Protein AF-A0ABD0RHX6-F1 (afdb_monomer_lite)

Foldseek 3Di:
DPPPPPPPLVQAAPVPSPDGQDDAQPPVRDSRHDPVVVVVCVVPQSADPPPRD

Radius of gyration: 13.04 Å; chains: 1; bounding box: 33×17×41 Å

pLDDT: mean 82.43, std 14.45, range [44.19, 95.44]

Secondary structure (DSSP, 8-state):
--------GGGB-TTTSSSBP-EEETTTTEEEE-HHHHHHHHHHT-S-TTT--

InterPro domains:
  IPR001841 Zinc finger, RING-type [PS50089] (13-52)
  IPR001841 Zinc finger, RING-type [SM00184] (13-51)
  IPR013083 Zinc finger, RING/FYVE/PHD-type [G3DSA:3.30.40.10] (1-53)
  IPR045194 E3 ubiquitin-protein ligase MGRN1/RNF157-like [PTHR22996] (3-52)

Organism: Cirrhinus mrigala (NCBI:txid683832)

Structure (mmCIF, N/CA/C/O backbone):
data_AF-A0ABD0RHX6-F1
#
_entry.id   AF-A0ABD0RHX6-F1
#
loop_
_atom_site.group_PDB
_atom_site.id
_atom_site.type_symbol
_atom_site.label_atom_id
_atom_site.label_alt_id
_atom_site.label_comp_id
_atom_site.label_asym_id
_atom_site.label_entity_id
_atom_site.label_seq_id
_atom_site.pdbx_PDB_ins_code
_atom_site.Cartn_x
_atom_site.Cartn_y
_atom_site.Cartn_z
_atom_site.occupancy
_atom_site.B_iso_or_equiv
_atom_site.auth_seq_id
_atom_site.auth_comp_id
_atom_site.auth_asym_id
_atom_site.auth_atom_id
_atom_site.pdbx_PDB_model_num
ATOM 1 N N . PRO A 1 1 ? 27.092 -3.474 -27.837 1.00 44.19 1 PRO A N 1
ATOM 2 C CA . PRO A 1 1 ? 26.288 -4.261 -26.879 1.00 44.19 1 PRO A CA 1
ATOM 3 C C . PRO A 1 1 ? 25.844 -3.331 -25.753 1.00 44.19 1 PRO A C 1
ATOM 5 O O . PRO A 1 1 ? 26.598 -3.070 -24.824 1.00 44.19 1 PRO A O 1
ATOM 8 N N . SER A 1 2 ? 24.692 -2.698 -25.956 1.00 50.56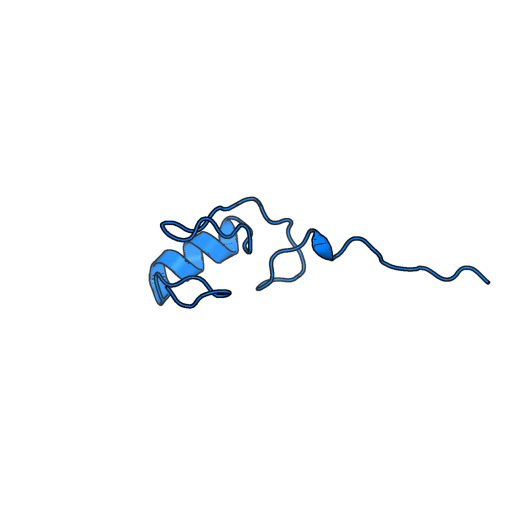 2 SER A N 1
ATOM 9 C CA . SER A 1 2 ? 24.052 -1.860 -24.948 1.00 50.56 2 SER A CA 1
ATOM 10 C C . SER A 1 2 ? 23.334 -2.812 -24.001 1.00 50.56 2 SER A C 1
ATOM 12 O O . SER A 1 2 ? 22.167 -3.126 -24.209 1.00 50.56 2 SER A O 1
ATOM 14 N N . ASP A 1 3 ? 24.072 -3.379 -23.053 1.00 54.56 3 ASP A N 1
ATOM 15 C CA . ASP A 1 3 ? 23.462 -4.136 -21.971 1.00 54.56 3 ASP A CA 1
ATOM 16 C C . ASP A 1 3 ? 22.846 -3.099 -21.026 1.00 54.56 3 ASP A C 1
ATOM 18 O O . ASP A 1 3 ? 23.528 -2.496 -20.197 1.00 54.56 3 ASP A O 1
ATOM 22 N N . ASP A 1 4 ? 21.561 -2.815 -21.257 1.00 53.81 4 ASP A N 1
ATOM 23 C CA . ASP A 1 4 ? 20.655 -2.110 -20.352 1.00 53.81 4 ASP A CA 1
ATOM 24 C C . ASP A 1 4 ? 20.569 -2.891 -19.028 1.00 53.81 4 ASP A C 1
ATOM 26 O O . ASP A 1 4 ? 19.591 -3.581 -18.736 1.00 53.81 4 ASP A O 1
ATOM 30 N N . GLU A 1 5 ? 21.624 -2.830 -18.215 1.00 55.84 5 GLU A N 1
ATOM 31 C CA . GLU A 1 5 ? 21.605 -3.345 -16.852 1.00 55.84 5 GLU A CA 1
ATOM 32 C C . GLU A 1 5 ? 20.817 -2.365 -15.984 1.00 55.84 5 GLU A C 1
ATOM 34 O O . GLU A 1 5 ? 21.342 -1.455 -15.344 1.00 55.84 5 GLU A O 1
ATOM 39 N N . ASN A 1 6 ? 19.504 -2.570 -16.039 1.00 54.03 6 ASN A N 1
ATOM 40 C CA . ASN A 1 6 ? 18.439 -2.076 -15.183 1.00 54.03 6 ASN A CA 1
ATOM 41 C C . ASN A 1 6 ? 18.768 -2.284 -13.688 1.00 54.03 6 ASN A C 1
ATOM 43 O O . ASN A 1 6 ? 18.224 -3.163 -13.020 1.00 54.03 6 ASN A O 1
ATOM 47 N N . SER A 1 7 ? 19.720 -1.509 -13.172 1.00 55.03 7 SER A N 1
ATOM 48 C CA . SER A 1 7 ? 20.353 -1.753 -11.876 1.00 55.03 7 SER A CA 1
ATOM 49 C C . SER A 1 7 ? 19.738 -0.950 -10.720 1.00 55.03 7 SER A C 1
ATOM 51 O O . SER A 1 7 ? 20.355 -0.873 -9.658 1.00 55.03 7 SER A O 1
ATOM 53 N N . ASP A 1 8 ? 18.533 -0.381 -10.871 1.00 54.47 8 ASP A N 1
ATOM 54 C CA . ASP A 1 8 ? 17.962 0.515 -9.846 1.00 54.47 8 ASP A CA 1
ATOM 55 C C . ASP A 1 8 ? 16.493 0.264 -9.444 1.00 54.47 8 ASP A C 1
ATOM 57 O O . ASP A 1 8 ? 15.919 1.024 -8.662 1.00 54.47 8 ASP A O 1
ATOM 61 N N . ASN A 1 9 ? 15.892 -0.871 -9.831 1.00 59.88 9 ASN A N 1
ATOM 62 C CA . ASN A 1 9 ? 14.608 -1.328 -9.248 1.00 59.88 9 ASN A CA 1
ATOM 63 C C . ASN A 1 9 ? 14.739 -1.668 -7.753 1.00 59.88 9 ASN A C 1
ATOM 65 O O . ASN A 1 9 ? 13.752 -1.837 -7.034 1.00 59.88 9 ASN A O 1
ATOM 69 N N . SER A 1 10 ? 15.973 -1.657 -7.243 1.00 70.19 10 SER A N 1
ATOM 70 C CA . SER A 1 10 ? 16.270 -1.562 -5.824 1.00 70.19 10 SER A CA 1
ATOM 71 C C . SER A 1 10 ? 15.553 -0.4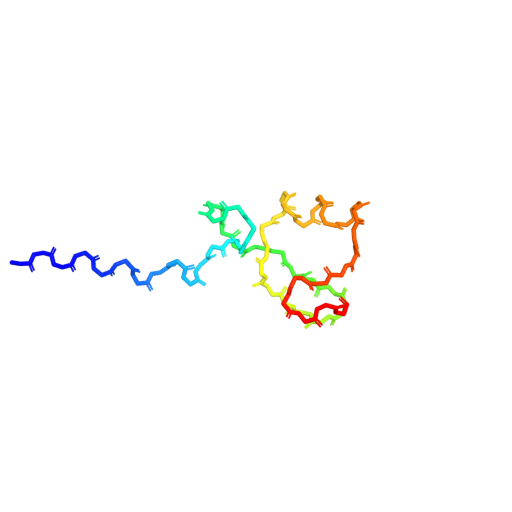05 -5.151 1.00 70.19 10 SER A C 1
ATOM 73 O O . SER A 1 10 ? 15.488 -0.518 -3.944 1.00 70.19 10 SER A O 1
ATOM 75 N N . ASN A 1 11 ? 15.050 0.616 -5.889 1.00 84.50 11 ASN A N 1
ATOM 76 C CA . ASN A 1 11 ? 14.161 1.794 -5.661 1.00 84.50 11 ASN A CA 1
ATOM 77 C C . ASN A 1 11 ? 12.647 1.618 -5.380 1.00 84.50 11 ASN A C 1
ATOM 79 O O . ASN A 1 11 ? 12.017 2.415 -4.673 1.00 84.50 11 ASN A O 1
ATOM 83 N N . GLU A 1 12 ? 12.044 0.574 -5.938 1.00 93.12 12 GLU A N 1
ATOM 84 C CA . GLU A 1 12 ? 10.594 0.527 -6.133 1.00 93.12 12 GLU A CA 1
ATOM 85 C C . GLU A 1 12 ? 9.817 -0.204 -5.036 1.00 93.12 12 GLU A C 1
ATOM 87 O O . GLU A 1 12 ? 10.322 -1.067 -4.309 1.00 93.12 12 GLU A O 1
ATOM 92 N N . CYS A 1 13 ? 8.550 0.166 -4.895 1.00 93.19 13 CYS A N 1
ATOM 93 C CA . CYS A 1 13 ? 7.606 -0.477 -4.006 1.00 93.19 13 CYS A CA 1
ATOM 94 C C . CYS A 1 13 ? 7.463 -1.951 -4.364 1.00 93.19 13 CYS A C 1
ATOM 96 O O . CYS A 1 13 ? 7.089 -2.294 -5.479 1.00 93.19 13 CYS A O 1
ATOM 98 N N . VAL A 1 14 ? 7.655 -2.827 -3.378 1.00 91.06 14 VAL A N 1
ATOM 99 C CA . VAL A 1 14 ? 7.602 -4.284 -3.583 1.00 91.06 14 VAL A CA 1
ATOM 100 C C . VAL A 1 14 ? 6.197 -4.814 -3.901 1.00 91.06 14 VAL A C 1
ATOM 102 O O . VAL A 1 14 ? 6.038 -6.002 -4.155 1.00 91.06 14 VAL A O 1
ATOM 105 N N . VAL A 1 15 ? 5.173 -3.954 -3.835 1.00 90.62 15 VAL A N 1
ATOM 106 C CA . VAL A 1 15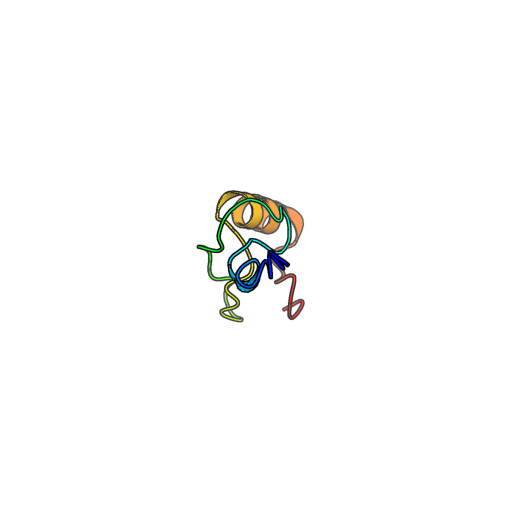 ? 3.772 -4.300 -4.111 1.00 90.62 15 VAL A CA 1
ATOM 107 C C . VAL A 1 15 ? 3.368 -3.869 -5.516 1.00 90.62 15 VAL A C 1
ATOM 109 O O . VAL A 1 15 ? 2.896 -4.706 -6.277 1.00 90.62 15 VAL A O 1
ATOM 112 N N . CYS A 1 16 ? 3.542 -2.590 -5.870 1.00 93.06 16 CYS A N 1
ATOM 113 C CA . CYS A 1 16 ? 3.141 -2.094 -7.190 1.00 93.06 16 CYS A CA 1
ATOM 114 C C . CYS A 1 16 ? 4.251 -2.151 -8.245 1.00 93.06 16 CYS A C 1
ATOM 116 O O . CYS A 1 16 ? 3.927 -2.081 -9.425 1.00 93.06 16 CYS A O 1
ATOM 118 N N . LEU A 1 17 ? 5.525 -2.267 -7.840 1.00 90.88 17 LEU A N 1
ATOM 119 C CA . LEU A 1 17 ? 6.702 -2.264 -8.724 1.00 90.88 17 LEU A CA 1
ATOM 120 C C . LEU A 1 17 ? 6.697 -1.096 -9.730 1.00 90.88 17 LEU A C 1
ATOM 122 O O . LEU A 1 17 ? 7.117 -1.251 -10.869 1.00 90.88 17 LEU A O 1
ATOM 126 N N . SER A 1 18 ? 6.142 0.048 -9.321 1.00 91.19 18 SER A N 1
ATOM 127 C CA . SER A 1 18 ? 5.935 1.217 -10.184 1.00 91.19 18 SER A CA 1
ATOM 128 C C . SER A 1 18 ? 6.361 2.498 -9.481 1.00 91.19 18 SER A C 1
ATOM 130 O O . SER A 1 18 ? 7.100 3.301 -10.038 1.00 91.19 18 SER A O 1
ATOM 132 N N . ASP A 1 19 ? 5.904 2.696 -8.244 1.00 93.50 19 ASP A N 1
ATOM 133 C CA . ASP A 1 19 ? 6.271 3.868 -7.454 1.00 93.50 19 ASP A CA 1
ATOM 134 C C . ASP A 1 19 ? 7.505 3.601 -6.599 1.00 93.50 19 ASP A C 1
ATOM 136 O O . ASP A 1 19 ? 7.763 2.473 -6.170 1.00 93.50 19 ASP A O 1
ATOM 140 N N . LEU A 1 20 ? 8.232 4.667 -6.275 1.00 92.88 20 LEU A N 1
ATOM 141 C CA . LEU A 1 20 ? 9.346 4.608 -5.338 1.00 92.88 20 LEU A CA 1
ATOM 142 C C . LEU A 1 20 ? 8.862 4.385 -3.906 1.00 92.88 20 LEU A C 1
ATOM 144 O O . LEU A 1 20 ? 7.760 4.770 -3.512 1.00 92.88 20 LEU A O 1
ATOM 148 N N . ARG A 1 21 ? 9.724 3.776 -3.098 1.00 93.69 21 ARG A N 1
ATOM 149 C CA . ARG A 1 21 ? 9.435 3.581 -1.678 1.00 93.69 21 ARG A CA 1
ATOM 150 C C . ARG A 1 21 ? 9.703 4.857 -0.904 1.00 93.69 21 ARG A C 1
ATOM 152 O O . ARG A 1 21 ? 10.839 5.314 -0.818 1.00 93.69 21 ARG A O 1
ATOM 159 N N . ASP A 1 22 ? 8.662 5.365 -0.274 1.00 94.38 22 ASP A N 1
ATOM 160 C CA . ASP A 1 22 ? 8.679 6.590 0.524 1.00 94.38 22 ASP A CA 1
ATOM 161 C C . ASP A 1 22 ? 8.093 6.381 1.929 1.00 94.38 22 ASP A C 1
ATOM 163 O O . ASP A 1 22 ? 8.122 7.287 2.761 1.00 94.38 22 ASP A O 1
ATOM 167 N 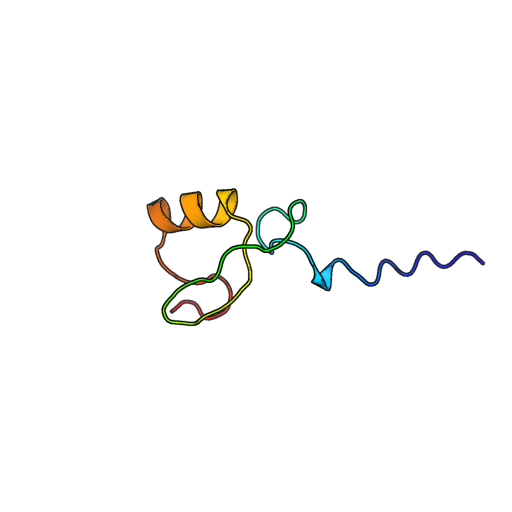N . THR A 1 23 ? 7.587 5.177 2.217 1.00 92.56 23 THR A N 1
ATOM 168 C CA . THR A 1 23 ? 6.844 4.899 3.442 1.00 92.56 23 THR A CA 1
ATOM 169 C C . THR A 1 23 ? 7.543 3.870 4.326 1.00 92.56 23 THR A C 1
ATOM 171 O O . THR A 1 23 ? 7.792 2.726 3.934 1.00 92.56 23 THR A O 1
ATOM 174 N N . LEU A 1 24 ? 7.832 4.277 5.565 1.00 91.19 24 LEU A N 1
ATOM 175 C CA . LEU A 1 24 ? 8.403 3.427 6.610 1.00 91.19 24 LEU A CA 1
ATOM 176 C C . LEU A 1 24 ? 7.303 2.708 7.398 1.00 91.19 24 LEU A C 1
ATOM 178 O O . LEU A 1 24 ? 6.469 3.346 8.039 1.00 91.19 24 LEU A O 1
ATOM 182 N N . ILE A 1 25 ? 7.351 1.376 7.423 1.00 89.00 25 ILE A N 1
ATOM 183 C CA . ILE A 1 25 ? 6.441 0.560 8.239 1.00 89.00 25 ILE A CA 1
ATOM 184 C C . ILE A 1 25 ? 6.945 0.502 9.681 1.00 89.00 25 ILE A C 1
ATOM 186 O O . ILE A 1 25 ? 8.091 0.130 9.913 1.00 89.00 25 ILE A O 1
ATOM 190 N N . LEU A 1 26 ? 6.105 0.831 10.663 1.00 88.38 26 LEU A N 1
ATOM 191 C CA . LEU A 1 26 ? 6.429 0.718 12.089 1.00 88.38 26 LEU A CA 1
ATOM 192 C C . LEU A 1 26 ? 5.700 -0.474 12.722 1.00 88.38 26 LEU A C 1
ATOM 194 O O . LEU A 1 26 ? 4.554 -0.722 12.356 1.00 88.38 26 LEU A O 1
ATOM 198 N N . PRO A 1 27 ? 6.335 -1.190 13.674 1.00 87.69 27 PRO A N 1
ATOM 199 C CA . PRO A 1 27 ? 7.592 -0.850 14.363 1.00 87.69 27 PRO A CA 1
ATOM 200 C C . PRO A 1 27 ? 8.886 -1.289 13.651 1.00 87.69 27 PRO A C 1
ATOM 202 O O . PRO A 1 27 ? 9.967 -0.869 14.058 1.00 87.69 27 PRO A O 1
ATOM 205 N N . CYS A 1 28 ? 8.810 -2.107 12.599 1.00 92.62 28 CYS A N 1
ATOM 206 C CA . CYS A 1 28 ? 9.982 -2.766 12.006 1.00 92.62 28 CYS A CA 1
ATOM 207 C C . CYS A 1 28 ? 10.924 -1.855 11.191 1.00 92.62 28 CYS A C 1
ATOM 209 O O . CYS A 1 28 ? 12.032 -2.267 10.868 1.00 92.62 28 CYS A O 1
ATOM 211 N N . ARG A 1 29 ? 10.496 -0.634 10.847 1.00 91.00 29 ARG A N 1
ATOM 212 C CA . ARG A 1 29 ? 11.219 0.377 10.048 1.00 91.00 29 ARG A CA 1
ATOM 213 C C . ARG A 1 29 ? 11.657 -0.094 8.657 1.00 91.00 29 ARG A C 1
ATOM 215 O O . ARG A 1 29 ? 12.677 0.356 8.145 1.00 91.00 29 ARG A O 1
ATOM 222 N N . HIS A 1 30 ? 10.877 -0.959 8.013 1.00 92.81 30 HIS A N 1
ATOM 223 C CA . HIS A 1 30 ? 11.161 -1.362 6.634 1.00 92.81 30 HIS A CA 1
ATOM 224 C C . HIS A 1 30 ? 10.586 -0.343 5.651 1.00 92.81 30 HIS A C 1
ATOM 226 O O . HIS A 1 30 ? 9.375 -0.115 5.622 1.00 92.81 30 HIS A O 1
ATOM 232 N N . LEU A 1 31 ? 11.460 0.226 4.822 1.00 92.00 31 LEU A N 1
ATOM 233 C CA . LEU A 1 31 ? 11.097 1.048 3.674 1.00 92.00 31 LEU A CA 1
ATOM 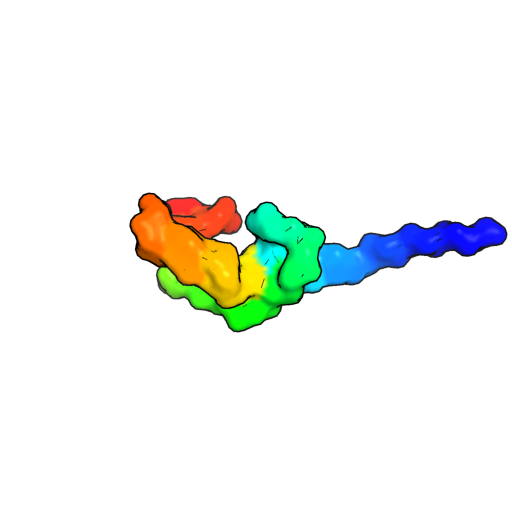234 C C . LEU A 1 31 ? 10.900 0.118 2.474 1.00 92.00 31 LEU A C 1
ATOM 236 O O . LEU A 1 31 ? 11.840 -0.149 1.733 1.00 92.00 31 LEU A O 1
ATOM 240 N N . CYS A 1 32 ? 9.699 -0.446 2.349 1.00 91.69 32 CYS A N 1
ATOM 241 C CA . CYS A 1 32 ? 9.354 -1.435 1.316 1.00 91.69 32 CYS A CA 1
ATOM 242 C C . CYS A 1 32 ? 8.176 -1.004 0.426 1.00 91.69 32 CYS A C 1
ATOM 244 O O . CYS A 1 32 ? 7.942 -1.622 -0.612 1.00 91.69 32 CYS A O 1
ATOM 246 N N . LEU A 1 33 ? 7.457 0.065 0.788 1.00 93.12 33 LEU A N 1
ATOM 247 C CA . LEU A 1 33 ? 6.220 0.483 0.125 1.00 93.12 33 LEU A CA 1
ATOM 248 C C . LEU A 1 33 ? 6.238 1.952 -0.288 1.00 93.12 33 LEU A C 1
ATOM 250 O O . LEU A 1 33 ? 6.896 2.773 0.354 1.00 93.12 33 LEU A O 1
ATOM 254 N N . CYS A 1 34 ? 5.467 2.258 -1.331 1.00 95.44 34 CYS A N 1
ATOM 255 C CA . CYS A 1 34 ? 4.991 3.609 -1.594 1.00 95.44 34 CYS A CA 1
ATOM 256 C C . CYS A 1 34 ? 3.786 3.939 -0.696 1.00 95.44 34 CYS A C 1
ATOM 258 O O . CYS A 1 34 ? 3.126 3.036 -0.166 1.00 95.44 34 CYS A O 1
ATOM 260 N N . ASN A 1 35 ? 3.472 5.225 -0.576 1.00 94.44 35 ASN A N 1
ATOM 261 C CA . ASN A 1 35 ? 2.391 5.756 0.248 1.00 94.44 35 ASN A CA 1
ATOM 262 C C . ASN A 1 35 ? 1.036 5.087 -0.045 1.00 94.44 35 ASN A C 1
ATOM 264 O O . ASN A 1 35 ? 0.398 4.554 0.861 1.00 94.44 35 ASN A O 1
ATOM 268 N N . SER A 1 36 ? 0.657 4.967 -1.320 1.00 94.19 36 SER A N 1
ATOM 269 C CA . SER A 1 36 ? -0.624 4.366 -1.723 1.00 94.19 36 SER A CA 1
ATOM 270 C C . SER A 1 36 ? -0.752 2.886 -1.341 1.00 94.19 36 SER A C 1
ATOM 272 O O . SER A 1 36 ? -1.812 2.430 -0.893 1.00 94.19 36 SER A O 1
ATOM 274 N N . CYS A 1 37 ? 0.333 2.118 -1.483 1.00 93.50 37 CYS A N 1
ATOM 275 C CA . CYS A 1 37 ? 0.352 0.717 -1.065 1.00 93.50 37 CYS A CA 1
ATOM 276 C C . CYS A 1 37 ? 0.352 0.587 0.463 1.00 93.50 37 CYS A C 1
ATOM 278 O O . CYS A 1 37 ? -0.279 -0.324 1.000 1.00 93.50 37 CYS A O 1
ATOM 280 N N . ALA A 1 38 ? 1.029 1.494 1.170 1.00 92.44 38 ALA A N 1
ATOM 281 C CA . ALA A 1 38 ? 1.055 1.510 2.626 1.00 92.44 38 ALA A CA 1
ATOM 282 C C . ALA A 1 38 ? -0.312 1.858 3.236 1.00 92.44 38 ALA A C 1
ATOM 284 O O . ALA A 1 38 ? -0.721 1.202 4.195 1.00 92.44 38 ALA A O 1
ATOM 285 N N . ASP A 1 39 ? -1.047 2.811 2.657 1.00 90.88 39 ASP A N 1
ATOM 286 C CA . ASP A 1 39 ? -2.420 3.121 3.069 1.00 90.88 39 ASP A CA 1
ATOM 287 C C . ASP A 1 39 ? -3.326 1.899 2.912 1.00 90.88 39 ASP A C 1
ATOM 289 O O . ASP A 1 39 ? -4.008 1.496 3.853 1.00 90.88 39 ASP A O 1
ATOM 293 N N . THR A 1 40 ? -3.266 1.227 1.760 1.00 89.81 40 THR A N 1
ATOM 294 C CA . THR A 1 40 ? -4.036 -0.006 1.527 1.00 89.81 40 THR A CA 1
ATOM 295 C C . THR A 1 40 ? -3.687 -1.091 2.552 1.00 89.81 40 THR A C 1
ATOM 297 O O . THR A 1 40 ? -4.576 -1.726 3.126 1.00 89.81 40 THR A O 1
ATOM 300 N N . LEU A 1 41 ? -2.394 -1.275 2.836 1.00 86.88 41 LEU A N 1
ATOM 301 C CA . LEU A 1 41 ? -1.905 -2.260 3.799 1.00 86.88 41 LEU A CA 1
ATOM 302 C C . LEU A 1 41 ? -2.378 -1.968 5.232 1.00 86.88 41 LEU A C 1
ATOM 304 O O . LEU A 1 41 ? -2.731 -2.898 5.963 1.00 86.88 41 LEU A O 1
ATOM 308 N N . ARG A 1 42 ? -2.429 -0.689 5.621 1.00 83.31 42 ARG A N 1
ATOM 309 C CA . ARG A 1 42 ? -2.946 -0.232 6.920 1.00 83.31 42 ARG A CA 1
ATOM 310 C C . ARG A 1 42 ? -4.413 -0.618 7.124 1.00 83.31 42 ARG A C 1
ATOM 312 O O . ARG A 1 42 ? -4.814 -0.924 8.241 1.00 83.31 42 ARG A O 1
ATOM 319 N N . TYR A 1 43 ? -5.220 -0.625 6.066 1.00 78.19 43 TYR A N 1
ATOM 320 C CA . TYR A 1 43 ? -6.625 -1.030 6.170 1.00 78.19 43 TYR A CA 1
ATOM 321 C C . TYR A 1 43 ? -6.830 -2.550 6.124 1.00 78.19 43 TYR A C 1
ATOM 323 O O . TYR A 1 43 ? -7.831 -3.033 6.645 1.00 78.19 43 TYR A O 1
ATOM 331 N N . GLN A 1 44 ? -5.911 -3.305 5.511 1.00 79.56 44 GLN A N 1
ATOM 332 C CA . GLN A 1 44 ? -6.091 -4.743 5.280 1.00 79.56 44 GLN A CA 1
ATOM 333 C C . GLN A 1 44 ? -5.395 -5.642 6.302 1.00 79.56 44 GLN A C 1
ATOM 335 O O . GLN A 1 44 ? -5.988 -6.625 6.739 1.00 79.56 44 GLN A O 1
ATOM 340 N N . ALA A 1 45 ? -4.133 -5.364 6.634 1.00 70.00 45 ALA A N 1
ATOM 341 C CA . ALA A 1 45 ? -3.293 -6.369 7.280 1.00 70.00 45 ALA A CA 1
ATOM 342 C C . ALA A 1 45 ? -2.386 -5.845 8.391 1.00 70.00 45 ALA A C 1
ATOM 344 O O . ALA A 1 45 ? -1.914 -6.678 9.145 1.00 70.00 45 ALA A O 1
ATOM 345 N N . ASN A 1 46 ? -2.133 -4.535 8.519 1.00 71.94 46 ASN A N 1
ATOM 346 C CA . ASN A 1 46 ? -1.248 -3.919 9.533 1.00 71.94 46 ASN A CA 1
ATOM 347 C C . ASN A 1 46 ? 0.168 -4.524 9.704 1.00 71.94 46 ASN A C 1
ATOM 349 O O . ASN A 1 46 ? 0.931 -4.020 10.523 1.00 71.94 46 ASN A O 1
ATOM 353 N N . ASN A 1 47 ? 0.546 -5.529 8.913 1.00 82.25 47 ASN A N 1
ATOM 354 C C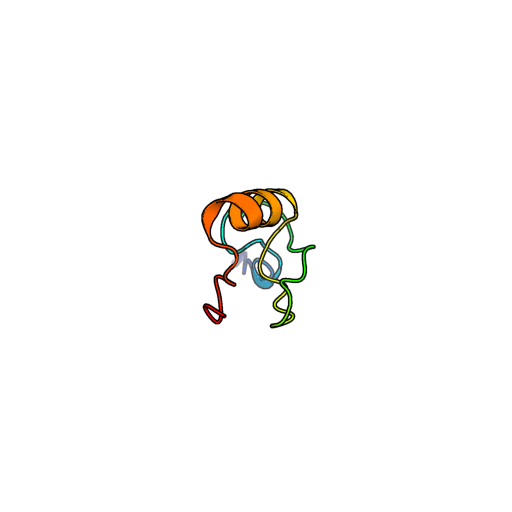A . ASN A 1 47 ? 1.805 -6.254 9.025 1.00 82.25 47 ASN A CA 1
ATOM 355 C C . ASN A 1 47 ? 2.736 -5.909 7.863 1.00 82.25 47 ASN A C 1
ATOM 357 O O . ASN A 1 47 ? 2.315 -5.817 6.707 1.00 82.25 47 ASN A O 1
ATOM 361 N N . CYS A 1 48 ? 4.030 -5.798 8.146 1.00 87.12 48 CYS A N 1
ATOM 362 C CA . CYS A 1 48 ? 5.048 -5.529 7.137 1.00 87.12 48 CYS A CA 1
ATOM 363 C C . CYS A 1 48 ? 5.183 -6.694 6.126 1.00 87.12 48 CYS A C 1
ATOM 365 O O . CYS A 1 48 ? 5.355 -7.839 6.546 1.00 87.12 48 CYS A O 1
ATOM 367 N N . PRO A 1 49 ? 5.225 -6.449 4.801 1.00 86.19 49 PRO A N 1
ATOM 368 C CA . PRO A 1 49 ? 5.411 -7.506 3.798 1.00 86.19 49 PRO A CA 1
ATOM 369 C C . PRO A 1 49 ? 6.737 -8.269 3.928 1.00 86.19 49 PRO A C 1
ATOM 371 O O . PRO A 1 49 ? 6.806 -9.443 3.566 1.00 86.19 49 PRO A O 1
ATOM 374 N N . ILE A 1 50 ? 7.771 -7.602 4.452 1.00 87.38 50 ILE A N 1
ATOM 375 C CA . ILE A 1 50 ? 9.138 -8.126 4.542 1.00 87.38 50 ILE A CA 1
ATOM 376 C C . ILE A 1 50 ? 9.304 -9.038 5.757 1.00 87.38 50 ILE A C 1
ATOM 378 O O . ILE A 1 50 ? 9.738 -10.177 5.623 1.00 87.38 50 ILE A O 1
ATOM 382 N N . CYS A 1 51 ? 8.951 -8.551 6.949 1.00 90.25 51 CYS A N 1
ATOM 383 C CA . CYS A 1 51 ? 9.192 -9.272 8.203 1.00 90.25 51 CYS A CA 1
ATOM 384 C C . CYS A 1 51 ? 7.930 -9.850 8.849 1.00 90.25 51 CYS A C 1
ATOM 386 O O . CYS A 1 51 ? 8.042 -10.535 9.859 1.00 90.25 51 CYS A O 1
ATOM 388 N N . ARG A 1 52 ? 6.742 -9.572 8.291 1.00 83.69 52 ARG A N 1
ATOM 389 C CA . ARG A 1 52 ? 5.428 -10.048 8.768 1.00 83.69 52 ARG A CA 1
ATOM 390 C C . ARG A 1 52 ? 5.081 -9.680 10.220 1.00 83.69 52 ARG A C 1
ATOM 392 O O . ARG A 1 52 ? 4.081 -10.180 10.730 1.00 83.69 52 ARG A O 1
ATOM 399 N N . LEU A 1 53 ? 5.873 -8.794 10.831 1.00 74.88 53 LEU A N 1
ATOM 400 C CA . LEU A 1 53 ? 5.619 -8.114 12.107 1.00 74.88 53 LEU A CA 1
ATOM 401 C C . LEU A 1 53 ? 4.561 -7.027 11.961 1.00 74.88 53 LEU A C 1
ATOM 403 O O . LEU A 1 53 ? 4.516 -6.419 10.862 1.00 74.88 53 LEU A O 1
#

Sequence (53 aa):
PSDDENSDNSNECVVCLSDLRDTLILPCRHLCLCNSCADTLRYQANNCPICRL